Protein AF-A0A6G0N6W0-F1 (afdb_monomer_lite)

Organism: NCBI:txid53985

Sequence (117 aa):
MSDGSSQSARAPAHSSSRADVEAIRDACVTKQTRGKYKSSLNGIKMWIRNEVAKVDENTARFFDADDDLNLTEFTPSVFEQFLVYKSSYVKTATLSGYRSAIKDLYRVKRLALPPEY

Radius of gyration: 21.9 Å; chains: 1; bounding box: 38×32×85 Å

Foldseek 3Di:
DDDDDDDDPDDDPPPCDPVNVLVVVVVVQDPVLVVLLVVLQVLLLCCLVPPVCVPDVPSVCLADPVRGGPDVPCDPVVLVVVLVVCVVPDDPVVNVSSVVSVVVVCSVVVHDDDPSD

Secondary structure (DSSP, 8-state):
-----------------HHHHHHHHHHTS-HHHHHHHHHHHHHHHHHHHHTGGGT-S-GGGGB-TTSSB-TTTS-HHHHHHHHHHHHTTS-HHHHHHHHHHHHHHHHHTTPPPPTT-

Structure (mmCIF, N/CA/C/O backbone):
data_AF-A0A6G0N6W0-F1
#
_entry.id   AF-A0A6G0N6W0-F1
#
loop_
_atom_site.group_PDB
_atom_site.id
_atom_site.type_symbol
_atom_site.label_atom_id
_atom_site.label_alt_id
_atom_site.label_comp_id
_atom_site.label_asym_id
_atom_site.label_entity_id
_atom_site.label_seq_id
_atom_site.pdbx_PDB_ins_code
_atom_site.Cartn_x
_atom_site.Cartn_y
_atom_site.Cartn_z
_atom_site.occupancy
_atom_site.B_iso_or_equiv
_atom_site.auth_seq_id
_atom_site.auth_comp_id
_atom_site.auth_asym_id
_atom_site.auth_atom_id
_atom_site.pdbx_PDB_model_num
ATOM 1 N N . MET A 1 1 ? 26.159 -6.890 -68.851 1.00 40.41 1 MET A N 1
ATOM 2 C CA . MET A 1 1 ? 26.491 -5.917 -67.793 1.00 40.41 1 MET A CA 1
ATOM 3 C C . MET A 1 1 ? 25.416 -6.059 -66.736 1.00 40.41 1 MET A C 1
ATOM 5 O O . MET A 1 1 ? 24.253 -5.859 -67.060 1.00 40.41 1 MET A O 1
ATOM 9 N N . SER A 1 2 ? 25.802 -6.579 -65.573 1.00 46.34 2 SER A N 1
ATOM 10 C CA . SER A 1 2 ? 24.934 -6.810 -64.416 1.00 46.34 2 SER A CA 1
ATOM 11 C C . SER A 1 2 ? 24.696 -5.523 -63.624 1.00 46.34 2 SER A C 1
ATOM 13 O O . SER A 1 2 ? 25.428 -4.552 -63.797 1.00 46.34 2 SER A O 1
ATOM 15 N N . ASP A 1 3 ? 23.727 -5.632 -62.714 1.00 42.75 3 ASP A N 1
ATOM 16 C CA . ASP A 1 3 ? 23.443 -4.793 -61.542 1.00 42.75 3 ASP A CA 1
ATOM 17 C C . ASP A 1 3 ? 22.476 -3.620 -61.778 1.00 42.75 3 ASP A C 1
ATOM 19 O O . ASP A 1 3 ? 22.567 -2.885 -62.750 1.00 42.75 3 ASP A O 1
ATOM 23 N N . GLY A 1 4 ? 21.484 -3.375 -60.924 1.00 39.47 4 GLY A N 1
ATOM 24 C CA . GLY A 1 4 ? 21.142 -4.028 -59.668 1.00 39.47 4 GLY A CA 1
ATOM 25 C C . GLY A 1 4 ? 19.763 -3.551 -59.218 1.00 39.47 4 GLY A C 1
ATOM 26 O O . GLY A 1 4 ? 19.455 -2.362 -59.245 1.00 39.47 4 GLY A O 1
ATOM 27 N N . SER A 1 5 ? 18.909 -4.500 -58.842 1.00 46.47 5 SER A N 1
ATOM 28 C CA . SER A 1 5 ? 17.577 -4.226 -58.313 1.00 46.47 5 SER A CA 1
ATOM 29 C C . SER A 1 5 ? 17.707 -3.854 -56.835 1.00 46.47 5 SER A C 1
ATOM 31 O O . SER A 1 5 ? 17.912 -4.727 -55.993 1.00 46.47 5 SER A O 1
ATOM 33 N N . SER A 1 6 ? 17.597 -2.566 -56.511 1.00 50.09 6 SER A N 1
ATOM 34 C CA . SER A 1 6 ? 17.560 -2.085 -55.126 1.00 50.09 6 SER A CA 1
ATOM 35 C C . SER A 1 6 ? 16.286 -2.566 -54.432 1.00 50.09 6 SER A C 1
ATOM 37 O O . SER A 1 6 ? 15.213 -1.982 -54.583 1.00 50.09 6 SER A O 1
ATOM 39 N N . GLN A 1 7 ? 16.399 -3.643 -53.655 1.00 49.41 7 GLN A N 1
ATOM 40 C CA . GLN A 1 7 ? 15.389 -4.011 -52.670 1.00 49.41 7 GLN A CA 1
ATOM 41 C C . GLN A 1 7 ? 15.414 -2.980 -51.538 1.00 49.41 7 GLN A C 1
ATOM 43 O O . GLN A 1 7 ? 16.380 -2.874 -50.785 1.00 49.41 7 GLN A O 1
ATOM 48 N N . SER A 1 8 ? 14.336 -2.205 -51.427 1.00 48.91 8 SER A N 1
ATOM 49 C CA . SER A 1 8 ? 14.064 -1.376 -50.257 1.00 48.91 8 SER A CA 1
ATOM 50 C C . SER A 1 8 ? 13.869 -2.296 -49.049 1.00 48.91 8 SER A C 1
ATOM 52 O O . SER A 1 8 ? 12.893 -3.045 -48.975 1.00 48.91 8 SER A O 1
ATOM 54 N N . ALA A 1 9 ? 14.828 -2.273 -48.121 1.00 46.69 9 ALA A N 1
ATOM 55 C CA . ALA A 1 9 ? 14.735 -2.969 -46.848 1.00 46.69 9 ALA A CA 1
ATOM 56 C C . ALA A 1 9 ? 13.596 -2.350 -46.026 1.00 46.69 9 ALA A C 1
ATOM 58 O O . ALA A 1 9 ? 13.741 -1.297 -45.404 1.00 46.69 9 ALA A O 1
ATOM 59 N N . ARG A 1 10 ? 12.433 -3.002 -46.045 1.00 47.56 10 ARG A N 1
ATOM 60 C CA . ARG A 1 10 ? 11.317 -2.667 -45.165 1.00 47.56 10 ARG A CA 1
ATOM 61 C C . ARG A 1 10 ? 11.742 -3.011 -43.739 1.00 47.56 10 ARG A C 1
ATOM 63 O O . ARG A 1 10 ? 11.872 -4.186 -43.404 1.00 47.56 10 ARG A O 1
ATOM 70 N N . ALA A 1 11 ? 11.992 -1.985 -42.925 1.00 55.72 11 ALA A N 1
ATOM 71 C CA . ALA A 1 11 ? 12.244 -2.144 -41.498 1.00 55.72 11 ALA A CA 1
ATOM 72 C C . ALA A 1 11 ? 11.134 -3.015 -40.878 1.00 55.72 11 ALA A C 1
ATOM 74 O O . ALA A 1 11 ? 9.959 -2.829 -41.227 1.00 55.72 11 ALA A O 1
ATOM 75 N N . PRO A 1 12 ? 11.470 -3.980 -40.005 1.00 49.19 12 PRO A N 1
ATOM 76 C CA . PRO A 1 12 ? 10.466 -4.846 -39.417 1.00 49.19 12 PRO A CA 1
ATOM 77 C C . PRO A 1 12 ? 9.520 -3.976 -38.591 1.00 49.19 12 PRO A C 1
ATOM 79 O O . PRO A 1 12 ? 9.945 -3.208 -37.727 1.00 49.19 12 PRO A O 1
ATOM 82 N N . ALA A 1 13 ? 8.223 -4.073 -38.881 1.00 54.19 13 ALA A N 1
ATOM 83 C CA . ALA A 1 13 ? 7.202 -3.498 -38.027 1.00 54.19 13 ALA A CA 1
ATOM 84 C C . ALA A 1 13 ? 7.278 -4.238 -36.687 1.00 54.19 13 ALA A C 1
ATOM 86 O O . ALA A 1 13 ? 6.795 -5.363 -36.565 1.00 54.19 13 ALA A O 1
ATOM 87 N N . HIS A 1 14 ? 7.948 -3.640 -35.702 1.00 56.88 14 HIS A N 1
ATOM 88 C CA . HIS A 1 14 ? 7.962 -4.154 -34.342 1.00 56.88 14 HIS A CA 1
ATOM 89 C C . HIS A 1 14 ? 6.539 -4.060 -33.793 1.00 56.88 14 HIS 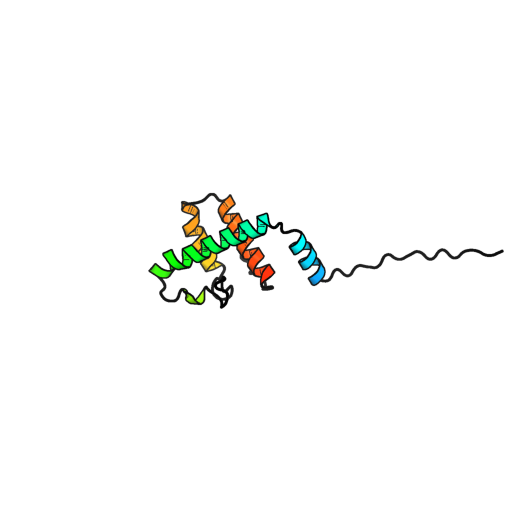A C 1
ATOM 91 O O . HIS A 1 14 ? 6.107 -3.013 -33.312 1.00 56.88 14 HIS A O 1
ATOM 97 N N . SER A 1 15 ? 5.792 -5.160 -33.871 1.00 59.66 15 SER A N 1
ATOM 98 C CA . SER A 1 15 ? 4.616 -5.353 -33.036 1.00 59.66 15 SER A CA 1
ATOM 99 C C . SER A 1 15 ? 5.115 -5.447 -31.597 1.00 59.66 15 SER A C 1
ATOM 101 O O . SER A 1 15 ? 5.517 -6.518 -31.146 1.00 59.66 15 SER A O 1
ATOM 103 N N . SER A 1 16 ? 5.185 -4.310 -30.904 1.00 63.03 16 SER A N 1
ATOM 104 C CA . SER A 1 16 ? 5.543 -4.277 -29.490 1.00 63.03 16 SER A CA 1
ATOM 105 C C . SER A 1 16 ? 4.471 -5.044 -28.728 1.00 63.03 16 SER A C 1
ATOM 107 O O . SER A 1 16 ? 3.312 -4.624 -28.671 1.00 63.03 16 SER A O 1
ATOM 109 N N . SER A 1 17 ? 4.828 -6.219 -28.213 1.00 74.56 17 SER A N 1
ATOM 110 C CA . SER A 1 17 ? 3.906 -6.982 -27.390 1.00 74.56 17 SER A CA 1
ATOM 111 C C . SER A 1 17 ? 3.760 -6.281 -26.040 1.00 74.56 17 SER A C 1
ATOM 113 O O . SER A 1 17 ? 4.667 -5.596 -25.563 1.00 74.56 17 SER A O 1
ATOM 115 N N . ARG A 1 18 ? 2.625 -6.476 -25.364 1.00 71.62 18 ARG A N 1
ATOM 116 C CA . ARG A 1 18 ? 2.440 -5.977 -23.992 1.00 71.62 18 ARG A CA 1
ATOM 117 C C . ARG A 1 18 ? 3.552 -6.466 -23.052 1.00 71.62 18 ARG A C 1
ATOM 119 O O . ARG A 1 18 ? 3.933 -5.740 -22.142 1.00 71.62 18 ARG A O 1
ATOM 126 N N . ALA A 1 19 ? 4.086 -7.667 -23.288 1.00 71.50 19 ALA A N 1
ATOM 127 C CA . ALA A 1 19 ? 5.203 -8.209 -22.521 1.00 71.50 19 ALA A CA 1
A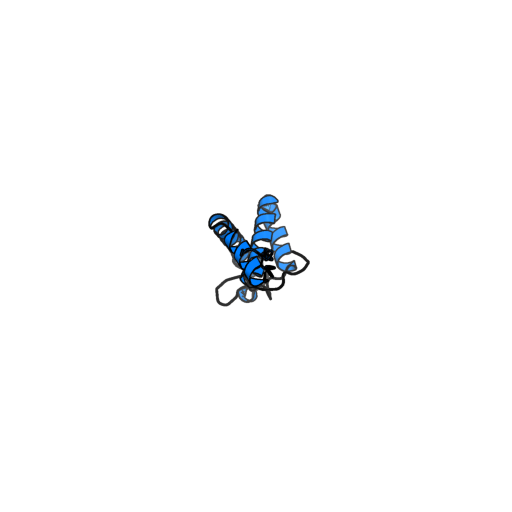TOM 128 C C . ALA A 1 19 ? 6.493 -7.393 -22.717 1.00 71.50 19 ALA A C 1
ATOM 130 O O . ALA A 1 19 ? 7.185 -7.127 -21.737 1.00 71.50 19 ALA A O 1
ATOM 131 N N . ASP A 1 20 ? 6.771 -6.926 -23.938 1.00 79.19 20 ASP A N 1
ATOM 132 C CA . ASP A 1 20 ? 7.941 -6.086 -24.228 1.00 79.19 20 ASP A CA 1
ATOM 133 C C . ASP A 1 20 ? 7.828 -4.716 -23.550 1.00 79.19 20 ASP A C 1
ATOM 135 O O . ASP A 1 20 ? 8.787 -4.227 -22.956 1.00 79.19 20 ASP A O 1
ATOM 139 N N . VAL A 1 21 ? 6.634 -4.114 -23.577 1.00 75.38 21 VAL A N 1
ATOM 140 C CA . VAL A 1 21 ? 6.372 -2.830 -22.905 1.00 75.38 21 VAL A CA 1
ATOM 141 C C . VAL A 1 21 ? 6.555 -2.952 -21.390 1.00 75.38 21 VAL A C 1
ATOM 143 O O . VAL A 1 21 ? 7.182 -2.088 -20.774 1.00 75.38 21 VAL A O 1
ATOM 146 N N . GLU A 1 22 ? 6.054 -4.029 -20.779 1.00 74.12 22 GLU A N 1
ATOM 147 C CA . GLU A 1 22 ? 6.240 -4.280 -19.345 1.00 74.12 22 GLU A CA 1
ATOM 148 C C . GLU A 1 22 ? 7.710 -4.531 -18.987 1.00 74.12 22 GLU A C 1
ATOM 150 O O . GLU A 1 22 ? 8.179 -4.020 -17.970 1.00 74.12 22 GLU A O 1
ATOM 155 N N . ALA A 1 23 ? 8.457 -5.253 -19.828 1.00 74.50 23 ALA A N 1
ATOM 156 C CA . ALA A 1 23 ? 9.883 -5.500 -19.622 1.00 74.50 23 ALA A CA 1
ATOM 157 C C . ALA A 1 23 ? 10.710 -4.206 -19.696 1.00 74.50 23 ALA A C 1
ATOM 159 O O . ALA A 1 23 ? 11.561 -3.968 -18.838 1.00 74.50 23 ALA A O 1
ATOM 160 N N . ILE A 1 24 ? 10.420 -3.333 -20.667 1.00 75.88 24 ILE A N 1
ATOM 161 C CA . ILE A 1 24 ? 11.056 -2.012 -20.781 1.00 75.88 24 ILE A CA 1
ATOM 162 C C . ILE A 1 24 ? 10.734 -1.168 -19.547 1.00 75.88 24 ILE A C 1
ATOM 164 O O . ILE A 1 24 ? 11.632 -0.589 -18.936 1.00 75.88 24 ILE A O 1
ATOM 168 N N . ARG A 1 25 ? 9.462 -1.125 -19.136 1.00 73.31 25 ARG A N 1
ATOM 169 C CA . ARG A 1 25 ? 9.040 -0.351 -17.966 1.00 73.31 25 ARG A CA 1
ATOM 170 C C . ARG A 1 25 ? 9.697 -0.857 -16.688 1.00 73.31 25 ARG A C 1
ATOM 172 O O . ARG A 1 25 ? 10.116 -0.041 -15.872 1.00 73.31 25 ARG A O 1
ATOM 179 N N . ASP A 1 26 ? 9.819 -2.172 -16.526 1.00 73.81 26 ASP A N 1
ATOM 180 C CA . ASP A 1 26 ? 10.483 -2.770 -15.372 1.00 73.81 26 ASP A CA 1
ATOM 181 C C . ASP A 1 26 ? 11.991 -2.484 -15.357 1.00 73.81 26 ASP A C 1
ATOM 183 O O . ASP A 1 26 ? 12.536 -2.138 -14.307 1.00 73.81 26 ASP A O 1
ATOM 187 N N . ALA A 1 27 ? 12.644 -2.522 -16.524 1.00 72.00 27 ALA A N 1
ATOM 188 C CA . ALA A 1 27 ? 14.041 -2.122 -16.686 1.00 72.00 27 ALA A CA 1
ATOM 189 C C . ALA A 1 27 ? 14.270 -0.631 -16.368 1.00 72.00 27 ALA A C 1
ATOM 191 O O . ALA A 1 27 ? 15.342 -0.259 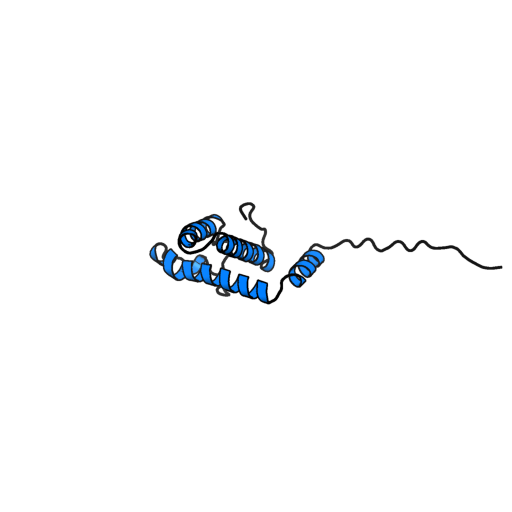-15.889 1.00 72.00 27 ALA A O 1
ATOM 192 N N . CYS A 1 28 ? 13.259 0.222 -16.571 1.00 73.94 28 CYS A N 1
ATOM 193 C CA . CYS A 1 28 ? 13.312 1.638 -16.206 1.00 73.94 28 CYS A CA 1
ATOM 194 C C . CYS A 1 28 ? 13.156 1.901 -14.695 1.00 73.94 28 CYS A C 1
ATOM 196 O O . CYS A 1 28 ? 13.472 3.005 -14.241 1.00 73.94 28 CYS A O 1
ATOM 198 N N . VAL A 1 29 ? 12.696 0.937 -13.884 1.00 79.75 29 VAL A N 1
ATOM 199 C CA . VAL A 1 29 ? 12.583 1.133 -12.429 1.00 79.75 29 VAL A CA 1
ATOM 200 C C . VAL A 1 29 ? 13.931 0.870 -11.761 1.00 79.75 29 VAL A C 1
ATOM 202 O O . VAL A 1 29 ? 14.375 -0.266 -11.600 1.00 79.75 29 VAL A O 1
ATOM 205 N N . THR A 1 30 ? 14.578 1.938 -11.294 1.00 80.62 30 THR A N 1
ATOM 206 C CA . THR A 1 30 ? 15.863 1.820 -10.591 1.00 80.62 30 THR A CA 1
ATOM 207 C C . THR A 1 30 ? 15.741 1.012 -9.291 1.00 80.62 30 THR A C 1
ATOM 209 O O . THR A 1 30 ? 14.709 1.034 -8.610 1.00 80.62 30 THR A O 1
ATOM 212 N N . LYS A 1 31 ? 16.839 0.367 -8.865 1.00 82.00 31 LYS A N 1
ATOM 213 C CA . LYS A 1 31 ? 16.930 -0.302 -7.550 1.00 82.00 31 LYS A CA 1
ATOM 214 C C . LYS A 1 31 ? 16.548 0.632 -6.395 1.00 82.00 31 LYS A C 1
ATOM 216 O O . LYS A 1 31 ? 15.894 0.206 -5.446 1.00 82.00 31 LYS A O 1
ATOM 221 N N . GLN A 1 32 ? 16.912 1.912 -6.494 1.00 83.25 32 GLN A N 1
ATOM 222 C CA . GLN A 1 32 ? 16.569 2.922 -5.495 1.00 83.25 32 GLN A CA 1
ATOM 223 C C . GLN A 1 32 ? 15.053 3.155 -5.424 1.00 83.25 32 GLN A C 1
ATOM 225 O O . GLN A 1 32 ? 14.497 3.233 -4.330 1.00 83.25 32 GLN A O 1
ATOM 230 N N . THR A 1 33 ? 14.372 3.230 -6.571 1.00 87.06 33 THR A N 1
ATOM 231 C CA . THR A 1 33 ? 12.909 3.362 -6.634 1.00 87.06 33 THR A CA 1
ATOM 232 C C . THR A 1 33 ? 12.216 2.136 -6.046 1.00 87.06 33 THR A C 1
ATOM 234 O O . THR A 1 33 ? 11.325 2.294 -5.215 1.00 87.06 33 THR A O 1
ATOM 237 N N . ARG A 1 34 ? 12.684 0.922 -6.369 1.00 87.12 34 ARG A N 1
ATOM 238 C CA . ARG A 1 34 ? 12.171 -0.318 -5.755 1.00 87.12 34 ARG A CA 1
ATOM 239 C C . ARG A 1 34 ? 12.324 -0.311 -4.234 1.00 87.12 34 ARG A C 1
ATOM 241 O O . ARG A 1 34 ? 11.393 -0.665 -3.517 1.00 87.12 34 ARG A O 1
ATOM 248 N N . GLY A 1 35 ? 13.469 0.156 -3.730 1.00 90.38 35 GLY A N 1
ATOM 249 C CA . GLY A 1 35 ? 13.695 0.328 -2.293 1.00 90.38 35 GLY A CA 1
ATOM 250 C C . GLY A 1 35 ? 12.712 1.311 -1.647 1.00 90.38 35 GLY A C 1
ATOM 251 O O . GLY A 1 35 ? 12.168 1.027 -0.579 1.00 90.38 35 GLY A O 1
ATOM 252 N N . LYS A 1 36 ? 12.422 2.436 -2.316 1.00 93.00 36 LYS A N 1
ATOM 253 C CA . LYS A 1 36 ? 11.414 3.407 -1.858 1.00 93.00 36 LYS A CA 1
ATOM 254 C C . LYS A 1 36 ? 10.016 2.791 -1.822 1.00 93.00 36 LYS A C 1
ATOM 256 O O . LYS A 1 36 ? 9.337 2.939 -0.813 1.00 93.00 36 LYS A O 1
ATOM 261 N N . TYR A 1 37 ? 9.614 2.061 -2.863 1.00 94.50 37 TYR A N 1
ATOM 262 C CA . TYR A 1 37 ? 8.312 1.389 -2.892 1.00 94.50 37 TYR A CA 1
ATOM 263 C C . TYR A 1 37 ? 8.188 0.333 -1.801 1.00 94.50 37 TYR A C 1
ATOM 265 O O . TYR A 1 37 ? 7.195 0.336 -1.082 1.00 94.50 37 TYR A O 1
ATOM 273 N N . LYS A 1 38 ? 9.223 -0.484 -1.575 1.00 94.25 38 LYS A N 1
ATOM 274 C CA . LYS A 1 38 ? 9.245 -1.435 -0.455 1.00 94.25 38 LYS A CA 1
ATOM 275 C C . LYS A 1 38 ? 9.054 -0.735 0.896 1.00 94.25 38 LYS A C 1
ATOM 277 O O . LYS A 1 38 ? 8.269 -1.196 1.718 1.00 94.25 38 LYS A O 1
ATOM 282 N N . SER A 1 39 ? 9.733 0.393 1.116 1.00 94.38 39 SER A N 1
ATOM 283 C CA . SER A 1 39 ? 9.565 1.197 2.335 1.00 94.38 39 SER A CA 1
ATOM 284 C C . SER A 1 39 ? 8.138 1.743 2.476 1.00 94.38 39 SER A C 1
ATOM 286 O O . SER A 1 39 ? 7.529 1.625 3.539 1.00 94.38 39 SER A O 1
ATOM 288 N N . SER A 1 40 ? 7.560 2.265 1.390 1.00 95.25 40 SER A N 1
ATOM 289 C CA . SER A 1 40 ? 6.166 2.717 1.360 1.00 95.25 40 SER A CA 1
ATOM 290 C C . SER A 1 40 ? 5.180 1.589 1.680 1.00 95.25 40 SER A C 1
ATOM 292 O O . SER A 1 40 ? 4.305 1.771 2.523 1.00 95.25 40 SER A O 1
ATOM 294 N N . LEU A 1 41 ? 5.338 0.410 1.075 1.00 96.75 41 LEU A N 1
ATOM 295 C CA . LEU A 1 41 ? 4.487 -0.748 1.359 1.00 96.75 41 LEU A CA 1
ATOM 296 C C . LEU A 1 41 ? 4.617 -1.189 2.822 1.00 96.75 41 LEU A C 1
ATOM 298 O O . LEU A 1 41 ? 3.607 -1.403 3.484 1.00 96.75 41 LEU A O 1
ATOM 302 N N . ASN A 1 42 ? 5.833 -1.225 3.373 1.00 96.38 42 ASN A N 1
ATOM 303 C CA . ASN A 1 42 ? 6.042 -1.527 4.791 1.00 96.38 42 ASN A CA 1
ATOM 304 C C . ASN A 1 42 ? 5.337 -0.525 5.717 1.00 96.38 42 ASN A C 1
ATOM 306 O O . ASN A 1 42 ? 4.790 -0.924 6.743 1.00 96.38 42 ASN A O 1
ATOM 310 N N . GLY A 1 43 ? 5.300 0.759 5.349 1.00 96.06 43 GLY A N 1
ATOM 311 C CA . GLY A 1 43 ? 4.545 1.773 6.087 1.00 96.06 43 GLY A CA 1
ATOM 312 C C . GLY A 1 43 ? 3.041 1.484 6.138 1.00 96.06 43 GLY A C 1
ATOM 313 O O . GLY A 1 43 ? 2.424 1.671 7.186 1.00 96.06 43 GLY A O 1
ATOM 314 N N . ILE A 1 44 ? 2.467 0.981 5.042 1.00 97.75 44 ILE A N 1
ATOM 315 C CA . ILE A 1 44 ? 1.055 0.571 4.967 1.00 97.75 44 ILE A CA 1
ATOM 316 C C . ILE A 1 44 ? 0.816 -0.683 5.814 1.00 97.75 44 ILE A C 1
ATOM 318 O O . ILE A 1 44 ? -0.092 -0.702 6.641 1.00 97.75 44 ILE A O 1
ATOM 322 N N . LYS A 1 45 ? 1.664 -1.708 5.677 1.00 97.81 45 LYS A N 1
ATOM 323 C CA . LYS A 1 45 ? 1.565 -2.950 6.465 1.00 97.81 45 LYS A CA 1
ATOM 324 C C . LYS A 1 45 ? 1.636 -2.686 7.968 1.00 97.81 45 LYS A C 1
ATOM 326 O O . LYS A 1 45 ? 0.871 -3.256 8.739 1.00 97.81 45 LYS A O 1
ATOM 331 N N . MET A 1 46 ? 2.538 -1.798 8.386 1.00 97.38 46 MET A N 1
ATOM 332 C CA . MET A 1 46 ? 2.667 -1.400 9.785 1.00 97.38 46 MET A CA 1
ATOM 333 C C . MET A 1 46 ? 1.423 -0.657 10.281 1.00 97.38 46 MET A C 1
ATOM 335 O O . MET A 1 46 ? 0.980 -0.902 11.397 1.00 97.38 46 MET A O 1
ATOM 339 N N . TRP A 1 47 ? 0.825 0.206 9.454 1.00 97.88 47 TRP A N 1
ATOM 340 C CA . TRP A 1 47 ? -0.448 0.846 9.789 1.00 97.88 47 TRP A CA 1
ATOM 341 C C . TRP A 1 47 ? -1.576 -0.178 9.978 1.00 97.88 47 TRP A C 1
ATOM 343 O O . TRP A 1 47 ? -2.302 -0.091 10.962 1.00 97.88 47 TRP A O 1
ATOM 353 N N . ILE A 1 48 ? -1.678 -1.193 9.115 1.00 98.06 48 ILE A N 1
ATOM 354 C CA . ILE A 1 48 ? -2.679 -2.260 9.274 1.00 98.06 48 ILE A CA 1
ATOM 355 C C . ILE A 1 48 ? -2.494 -2.977 10.619 1.00 98.06 48 ILE A C 1
ATOM 357 O O . ILE A 1 48 ? -3.435 -3.086 11.402 1.00 98.06 48 ILE A O 1
ATOM 361 N N . ARG A 1 49 ? -1.266 -3.412 10.922 1.00 97.31 49 ARG A N 1
ATOM 362 C CA . ARG A 1 49 ? -0.971 -4.178 12.144 1.00 97.31 49 ARG A CA 1
ATOM 363 C C . ARG A 1 49 ? -1.122 -3.373 13.430 1.00 97.31 49 ARG A C 1
ATOM 365 O O . ARG A 1 49 ? -1.468 -3.947 14.454 1.00 97.31 49 ARG A O 1
ATOM 372 N N . ASN A 1 50 ? -0.852 -2.070 13.388 1.00 96.62 50 ASN A N 1
ATOM 373 C CA . ASN A 1 50 ? -0.814 -1.250 14.597 1.00 96.62 50 ASN A CA 1
ATOM 374 C C . ASN A 1 50 ? -2.088 -0.439 14.813 1.00 96.62 50 ASN A C 1
ATOM 376 O O . ASN A 1 50 ? -2.425 -0.150 15.954 1.00 96.62 50 ASN A O 1
ATOM 380 N N . GLU A 1 51 ? -2.769 -0.026 13.747 1.00 96.69 51 GLU A N 1
ATOM 381 C CA . GLU A 1 51 ? -3.899 0.900 13.831 1.00 96.69 51 GLU A CA 1
ATOM 382 C C . GLU A 1 51 ? -5.207 0.237 13.420 1.00 96.69 51 GLU A C 1
ATOM 384 O O . GLU A 1 51 ? -6.177 0.312 14.168 1.00 96.69 51 GLU A O 1
ATOM 389 N N . VAL A 1 52 ? -5.235 -0.472 12.288 1.00 96.94 52 VAL A N 1
ATOM 390 C CA . VAL A 1 52 ? -6.457 -1.165 11.843 1.00 96.94 52 VAL A CA 1
ATOM 391 C C . VAL A 1 52 ? -6.800 -2.316 12.792 1.00 96.94 52 VAL A C 1
ATOM 393 O O . VAL A 1 52 ? -7.959 -2.478 13.159 1.00 96.94 52 VAL A O 1
ATOM 396 N N . ALA A 1 53 ? -5.795 -3.034 13.298 1.00 96.00 53 ALA A N 1
ATOM 397 C CA . ALA A 1 53 ? -5.987 -4.115 14.269 1.00 96.00 53 ALA A CA 1
ATOM 398 C C . ALA A 1 53 ? -6.628 -3.672 15.601 1.00 96.00 53 ALA A C 1
ATOM 400 O O . ALA A 1 53 ? -7.098 -4.513 16.359 1.00 96.00 53 ALA A O 1
ATOM 401 N N . LYS A 1 54 ? -6.667 -2.363 15.901 1.00 96.06 54 LYS A N 1
ATOM 402 C CA . LYS A 1 54 ? -7.358 -1.831 17.091 1.00 96.06 54 LYS A CA 1
ATOM 403 C C . LYS A 1 54 ? -8.881 -1.815 16.938 1.00 96.06 54 LYS A C 1
ATOM 405 O O . LYS A 1 54 ? -9.578 -1.692 17.939 1.00 96.06 54 LYS A O 1
ATOM 410 N N . VAL A 1 55 ? -9.384 -1.864 15.703 1.00 95.06 55 VAL A N 1
ATOM 411 C CA . VAL A 1 55 ? -10.817 -1.742 15.380 1.00 95.06 55 VAL A CA 1
ATOM 412 C C . VAL A 1 55 ? -11.357 -2.923 14.574 1.00 95.06 55 VAL A C 1
ATOM 414 O O . VAL A 1 55 ? -12.564 -3.132 14.543 1.00 95.06 55 VAL A O 1
ATOM 417 N N . ASP A 1 56 ? -10.482 -3.694 13.930 1.00 94.12 56 ASP A N 1
ATOM 418 C CA . ASP A 1 56 ? -10.822 -4.855 13.113 1.00 94.12 56 ASP A CA 1
ATOM 419 C C . ASP A 1 56 ? -9.925 -6.032 13.502 1.00 94.12 56 ASP A C 1
ATOM 421 O O . ASP A 1 56 ? -8.717 -6.013 13.275 1.00 94.12 56 ASP A O 1
ATOM 425 N N . GLU A 1 57 ? -10.510 -7.069 14.096 1.00 92.88 57 GLU A N 1
ATOM 426 C CA . GLU A 1 57 ? -9.768 -8.246 14.560 1.00 92.88 57 GLU A CA 1
ATOM 427 C C . GLU A 1 57 ? -9.259 -9.117 13.397 1.00 92.88 57 GLU A C 1
ATOM 429 O O . GLU A 1 57 ? -8.272 -9.839 13.540 1.00 92.88 57 GLU A O 1
ATOM 434 N N . ASN A 1 58 ? -9.872 -9.021 12.213 1.00 95.44 58 ASN A N 1
ATOM 435 C CA . ASN A 1 58 ? -9.528 -9.830 11.047 1.00 95.44 58 ASN A CA 1
ATOM 436 C C . ASN A 1 58 ? -8.628 -9.065 10.061 1.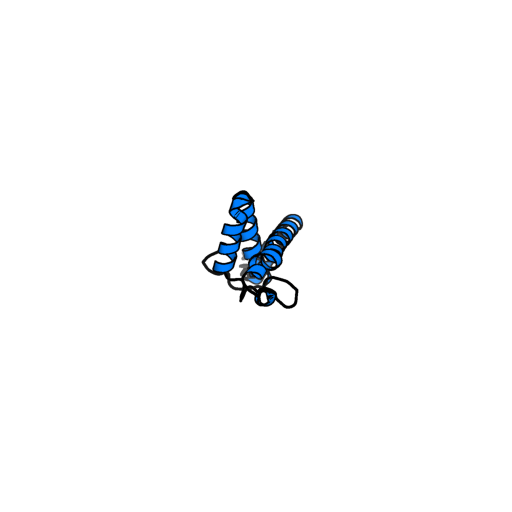00 95.44 58 ASN A C 1
ATOM 438 O O . ASN A 1 58 ? -8.895 -9.013 8.857 1.00 95.44 58 ASN A O 1
ATOM 442 N N . THR A 1 59 ? -7.534 -8.473 10.549 1.00 96.56 59 THR A N 1
ATOM 443 C CA . THR A 1 59 ? -6.546 -7.806 9.673 1.00 96.56 59 THR A CA 1
ATOM 444 C C . THR A 1 59 ? -5.740 -8.771 8.808 1.00 96.56 59 THR A C 1
ATOM 446 O O . THR A 1 59 ? -5.167 -8.349 7.803 1.00 96.56 59 THR A O 1
ATOM 449 N N . ALA A 1 60 ? -5.725 -10.064 9.148 1.00 96.94 60 ALA A N 1
ATOM 450 C CA . ALA A 1 60 ? -5.019 -11.094 8.389 1.00 96.94 60 ALA A CA 1
ATOM 451 C C . ALA A 1 60 ? -5.458 -11.143 6.915 1.00 96.94 60 ALA A C 1
ATOM 453 O O . ALA A 1 60 ? -4.623 -11.380 6.048 1.00 96.94 60 ALA A O 1
ATOM 454 N N . ARG A 1 61 ? -6.728 -10.824 6.612 1.00 97.44 61 ARG A N 1
ATOM 455 C CA . ARG A 1 61 ? -7.248 -10.791 5.232 1.00 97.44 61 ARG A CA 1
ATOM 456 C C . ARG A 1 61 ? -6.508 -9.818 4.309 1.00 97.44 61 ARG A C 1
ATOM 458 O O . ARG A 1 61 ? -6.465 -10.036 3.101 1.00 97.44 61 ARG A O 1
ATOM 465 N N . PHE A 1 62 ? -5.892 -8.769 4.859 1.00 97.94 62 PHE A N 1
ATOM 466 C CA . PHE A 1 62 ? -5.136 -7.786 4.079 1.00 97.94 62 PHE A CA 1
ATOM 467 C C . PHE A 1 62 ? -3.751 -8.272 3.641 1.00 97.94 62 PHE A C 1
ATOM 469 O O . PHE A 1 62 ? -3.088 -7.567 2.877 1.00 97.94 62 PHE A O 1
ATOM 476 N N . PHE A 1 63 ? -3.312 -9.445 4.097 1.00 97.75 63 PHE A N 1
ATOM 477 C CA . PHE A 1 63 ? -2.020 -10.025 3.754 1.00 97.75 63 PHE A CA 1
ATOM 478 C C . PHE A 1 63 ? -2.203 -11.295 2.921 1.00 97.75 63 PHE A C 1
ATOM 480 O O . PHE A 1 63 ? -3.146 -12.057 3.125 1.00 97.75 63 PHE A O 1
ATOM 487 N N . ASP A 1 64 ? -1.320 -11.503 1.952 1.00 95.69 64 ASP A N 1
ATOM 488 C CA . ASP A 1 64 ? -1.221 -12.752 1.205 1.00 95.69 64 ASP A CA 1
ATOM 489 C C . ASP A 1 64 ? -0.225 -13.726 1.859 1.00 95.69 64 ASP A C 1
ATOM 491 O O . ASP A 1 64 ? 0.325 -13.469 2.932 1.00 95.69 64 ASP A O 1
ATOM 495 N N . ALA A 1 65 ? -0.001 -14.871 1.210 1.00 94.44 65 ALA A N 1
ATOM 496 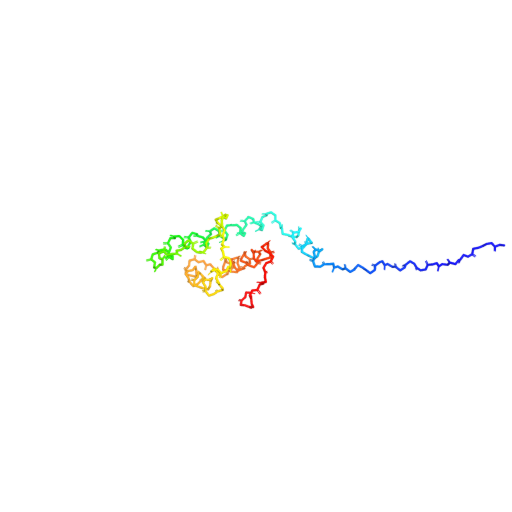C CA . ALA A 1 65 ? 0.894 -15.913 1.707 1.00 94.44 65 ALA A CA 1
ATOM 497 C C . ALA A 1 65 ? 2.365 -15.465 1.837 1.00 94.44 65 ALA A C 1
ATOM 499 O O . ALA A 1 65 ? 3.105 -16.062 2.616 1.00 94.44 65 ALA A O 1
ATOM 500 N N . ASP A 1 66 ? 2.775 -14.414 1.119 1.00 93.50 66 ASP A N 1
ATOM 501 C CA . ASP A 1 66 ? 4.135 -13.864 1.138 1.00 93.50 66 ASP A CA 1
ATOM 502 C C . ASP A 1 66 ? 4.280 -12.699 2.139 1.00 93.50 66 ASP A C 1
ATOM 504 O O . ASP A 1 66 ? 5.280 -11.973 2.124 1.00 93.50 66 ASP A O 1
ATOM 508 N N . ASP A 1 67 ? 3.281 -12.495 3.008 1.00 93.25 67 ASP A N 1
ATOM 509 C CA . ASP A 1 67 ? 3.172 -11.344 3.911 1.00 93.25 67 ASP A CA 1
ATOM 510 C C . ASP A 1 67 ? 3.143 -9.995 3.158 1.00 93.25 67 ASP A C 1
ATOM 512 O O . ASP A 1 67 ? 3.526 -8.935 3.678 1.00 93.25 67 ASP A O 1
ATOM 516 N N . ASP A 1 68 ? 2.705 -10.007 1.896 1.00 94.75 68 ASP A N 1
ATOM 517 C CA . ASP A 1 68 ? 2.475 -8.813 1.095 1.00 94.75 68 ASP A CA 1
ATOM 518 C C . ASP A 1 68 ? 1.004 -8.423 1.036 1.00 94.75 68 ASP A C 1
ATOM 520 O O . ASP A 1 68 ? 0.137 -9.154 1.495 1.00 94.75 68 ASP A O 1
ATOM 524 N N . LEU A 1 69 ? 0.699 -7.218 0.545 1.00 97.44 69 LEU A N 1
ATOM 525 C CA . LEU A 1 69 ? -0.690 -6.761 0.523 1.00 97.44 69 LEU A CA 1
ATOM 526 C C . LEU A 1 69 ? -1.528 -7.646 -0.410 1.00 97.44 69 LEU A C 1
ATOM 528 O O . LEU A 1 69 ? -1.247 -7.749 -1.612 1.00 97.44 69 LEU A O 1
ATOM 532 N N . ASN A 1 70 ? -2.590 -8.234 0.137 1.00 96.81 70 ASN A N 1
ATOM 533 C CA . ASN A 1 70 ? -3.638 -8.883 -0.632 1.00 96.81 70 ASN A CA 1
ATOM 534 C C . ASN A 1 70 ? -4.479 -7.800 -1.321 1.00 96.81 70 ASN A C 1
ATOM 536 O O . ASN A 1 70 ? -5.356 -7.200 -0.705 1.00 96.81 70 ASN A O 1
ATOM 540 N N . LEU A 1 71 ? -4.219 -7.552 -2.607 1.00 95.81 71 LEU A N 1
ATOM 541 C CA . LEU A 1 71 ? -4.886 -6.500 -3.387 1.00 95.81 71 LEU A CA 1
ATOM 542 C C . LEU A 1 71 ? -6.377 -6.767 -3.664 1.00 95.81 71 LEU A C 1
ATOM 544 O O . LEU A 1 71 ? -7.063 -5.889 -4.176 1.00 95.81 71 LEU A O 1
ATOM 548 N N . THR A 1 72 ? -6.885 -7.948 -3.306 1.00 94.88 72 THR A N 1
ATOM 549 C CA . THR A 1 72 ? -8.321 -8.268 -3.357 1.00 94.88 72 THR A CA 1
ATOM 550 C C . THR A 1 72 ? -9.076 -7.678 -2.163 1.00 94.88 72 THR A C 1
ATOM 552 O O . THR A 1 72 ? -10.213 -7.245 -2.303 1.00 94.88 72 THR A O 1
ATOM 555 N N . GLU A 1 73 ? -8.426 -7.631 -0.997 1.00 96.44 73 GLU A N 1
ATOM 556 C CA . GLU A 1 73 ? -8.993 -7.134 0.267 1.00 96.44 73 GLU A CA 1
ATOM 557 C C . GLU A 1 73 ? -8.530 -5.699 0.565 1.00 96.44 73 GLU A C 1
ATOM 559 O O . GLU A 1 73 ? -9.288 -4.866 1.065 1.00 96.44 73 GLU A O 1
ATOM 564 N N . PHE A 1 74 ? -7.282 -5.370 0.214 1.00 97.31 74 PHE A N 1
ATOM 565 C CA . PHE A 1 74 ? -6.730 -4.019 0.292 1.00 97.31 74 PHE A CA 1
ATOM 566 C C . PHE A 1 74 ? -7.196 -3.179 -0.907 1.00 97.31 74 PHE A C 1
ATOM 568 O O . PHE A 1 74 ? -6.465 -2.937 -1.870 1.00 97.31 74 PHE A O 1
ATOM 575 N N . THR A 1 75 ? -8.459 -2.768 -0.850 1.00 95.69 75 THR A N 1
ATOM 576 C CA . THR A 1 75 ? -9.143 -2.000 -1.898 1.00 95.69 75 THR A CA 1
ATOM 577 C C . THR A 1 75 ? -8.724 -0.517 -1.915 1.00 95.69 75 THR A C 1
ATOM 579 O O . THR A 1 75 ? -8.134 -0.022 -0.944 1.00 95.69 75 THR A O 1
ATOM 582 N N . PRO A 1 76 ? -9.054 0.241 -2.985 1.00 96.38 76 PRO A N 1
ATOM 583 C CA . PRO A 1 76 ? -8.818 1.686 -3.029 1.00 96.38 76 PRO A CA 1
ATOM 584 C C . PRO A 1 76 ? -9.370 2.447 -1.818 1.00 96.38 76 PRO A C 1
ATOM 586 O O . PRO A 1 76 ? -8.691 3.328 -1.297 1.00 96.38 76 PRO A O 1
ATOM 589 N N . SER A 1 77 ? -10.545 2.068 -1.308 1.00 96.31 77 SER A N 1
ATOM 590 C CA . SER A 1 77 ? -11.157 2.730 -0.150 1.00 96.31 77 SER A CA 1
ATOM 591 C C . SER A 1 77 ? -10.356 2.518 1.140 1.00 96.31 77 SER A C 1
ATOM 593 O O . SER A 1 77 ? -10.195 3.445 1.933 1.00 96.31 77 SER A O 1
ATOM 595 N N . VAL A 1 78 ? -9.779 1.329 1.341 1.00 96.94 78 VAL A N 1
ATOM 596 C CA . VAL A 1 78 ? -8.877 1.055 2.474 1.00 96.94 78 VAL A CA 1
ATOM 597 C C . VAL A 1 78 ? -7.583 1.862 2.331 1.00 96.94 78 VAL A C 1
ATOM 599 O O . VAL A 1 78 ? -7.069 2.411 3.308 1.00 96.94 78 VAL A O 1
ATOM 602 N N . PHE A 1 79 ? -7.071 2.008 1.107 1.00 97.62 79 PHE A N 1
ATOM 603 C CA . PHE A 1 79 ? -5.917 2.866 0.849 1.00 97.62 79 PHE A CA 1
ATOM 604 C C . PHE A 1 79 ? -6.204 4.348 1.138 1.00 97.62 79 PHE A C 1
ATOM 606 O O . PHE A 1 79 ? -5.349 5.043 1.684 1.00 97.62 79 PHE A O 1
ATOM 613 N N . GLU A 1 80 ? -7.398 4.845 0.827 1.00 96.50 80 GLU A N 1
ATOM 614 C CA . GLU A 1 80 ? -7.799 6.213 1.171 1.00 96.50 80 GLU A CA 1
ATOM 615 C C . GLU A 1 80 ? -7.858 6.435 2.686 1.00 96.50 80 GLU A C 1
ATOM 617 O O . GLU A 1 80 ? -7.369 7.460 3.163 1.00 96.50 80 GLU A O 1
ATOM 622 N N . GLN A 1 81 ? -8.338 5.457 3.461 1.00 96.69 81 GLN A N 1
ATOM 623 C CA . GLN A 1 81 ? -8.280 5.515 4.929 1.00 96.69 81 GLN A CA 1
ATOM 624 C C . GLN A 1 81 ? -6.837 5.620 5.435 1.00 96.69 81 GLN A C 1
ATOM 626 O O . GLN A 1 81 ? -6.543 6.431 6.317 1.00 96.69 81 GLN A O 1
ATOM 631 N N . PHE A 1 82 ? -5.911 4.865 4.836 1.00 97.25 82 PHE A N 1
ATOM 632 C CA . PHE A 1 82 ? -4.485 5.011 5.122 1.00 97.25 82 PHE A CA 1
ATOM 633 C C . PHE A 1 82 ? -3.974 6.422 4.793 1.00 97.25 82 PHE A C 1
ATOM 635 O O . PHE A 1 82 ? -3.221 6.996 5.581 1.00 97.25 82 PHE A O 1
ATOM 642 N N . LEU A 1 83 ? -4.369 7.003 3.654 1.00 95.88 83 LEU A N 1
ATOM 643 C CA . LEU A 1 83 ? -3.954 8.359 3.280 1.00 95.88 83 LEU A CA 1
ATOM 644 C C . LEU A 1 83 ? -4.468 9.409 4.267 1.00 95.88 83 LEU A C 1
ATOM 646 O O . LEU A 1 83 ? -3.691 10.284 4.648 1.00 95.88 83 LEU A O 1
ATOM 650 N N . VAL A 1 84 ? -5.722 9.297 4.714 1.00 95.56 84 VAL A N 1
ATOM 651 C CA . VAL A 1 84 ? -6.309 10.171 5.744 1.00 95.56 84 VAL A CA 1
ATOM 652 C C . VAL A 1 84 ? -5.557 10.034 7.065 1.00 95.56 84 VAL A C 1
ATOM 654 O O . VAL A 1 84 ? -5.180 11.036 7.668 1.00 95.56 84 VAL A O 1
ATOM 657 N N . TYR A 1 85 ? -5.268 8.802 7.494 1.00 95.19 85 TYR A N 1
ATOM 658 C CA . TYR A 1 85 ? -4.445 8.571 8.678 1.00 95.19 85 TYR A CA 1
ATOM 659 C C . TYR A 1 85 ? -3.063 9.211 8.520 1.00 95.19 85 TYR A C 1
ATOM 661 O O . TYR A 1 85 ? -2.569 9.864 9.433 1.00 95.19 85 TYR A O 1
ATOM 669 N N . LYS A 1 86 ? -2.419 9.049 7.359 1.00 94.00 86 LYS A N 1
ATOM 670 C CA . LYS A 1 86 ? -1.029 9.466 7.172 1.00 94.00 86 LYS A CA 1
ATOM 671 C C . LYS A 1 86 ? -0.871 10.964 6.909 1.00 94.00 86 LYS A C 1
ATOM 673 O O . LYS A 1 86 ? 0.200 11.497 7.206 1.00 94.00 86 LYS A O 1
ATOM 678 N N . SER A 1 87 ? -1.890 11.651 6.388 1.00 93.06 87 SER A N 1
ATOM 679 C CA . SER A 1 87 ? -1.805 13.060 5.977 1.00 93.06 87 SER A CA 1
ATOM 680 C C . SER A 1 87 ? -1.520 14.028 7.123 1.00 93.06 87 SER A C 1
ATOM 682 O O . SER A 1 87 ? -0.961 15.093 6.883 1.00 93.06 87 SER A O 1
ATOM 684 N N . SER A 1 88 ? -1.851 13.665 8.363 1.00 91.62 88 SER A N 1
ATOM 685 C CA . SER A 1 88 ? -1.501 14.455 9.552 1.00 91.62 88 SER A CA 1
ATOM 686 C C . SER A 1 88 ? -0.019 14.347 9.939 1.00 91.62 88 SER A C 1
ATOM 688 O O . SER A 1 88 ? 0.478 15.180 10.693 1.00 91.62 88 SER A O 1
ATOM 690 N N . TYR A 1 89 ? 0.709 13.357 9.408 1.00 90.62 89 TYR A N 1
ATOM 691 C CA . TYR A 1 89 ? 2.097 13.060 9.783 1.00 90.62 89 TYR A CA 1
ATOM 692 C C . TYR A 1 89 ? 3.117 13.343 8.677 1.00 90.62 89 TYR A C 1
ATOM 694 O O . TYR A 1 89 ? 4.316 13.404 8.953 1.00 90.62 89 TYR A O 1
ATOM 702 N N . VAL A 1 90 ? 2.690 13.444 7.413 1.00 90.56 90 VAL A N 1
ATOM 703 C CA . VAL A 1 90 ? 3.607 13.542 6.266 1.00 90.56 90 VAL A CA 1
ATOM 704 C C . VAL A 1 90 ? 3.147 14.565 5.233 1.00 90.56 90 VAL A C 1
ATOM 706 O O . VAL A 1 90 ? 1.975 14.906 5.133 1.00 90.56 90 VAL A O 1
ATOM 709 N N . LYS A 1 91 ? 4.091 15.025 4.407 1.00 90.00 91 LYS A N 1
ATOM 710 C CA . LYS A 1 91 ? 3.821 15.943 3.293 1.00 90.00 91 LYS A CA 1
ATOM 711 C C . LYS A 1 91 ? 3.137 15.218 2.129 1.00 90.00 91 LYS A C 1
ATOM 713 O O . LYS A 1 91 ? 3.362 14.028 1.907 1.00 90.00 91 LYS A O 1
ATOM 718 N N . THR A 1 92 ? 2.428 15.967 1.286 1.00 85.94 92 THR A N 1
ATOM 719 C CA . THR A 1 92 ? 1.746 15.459 0.081 1.00 85.94 92 THR A CA 1
ATOM 720 C C . THR A 1 92 ? 2.661 14.670 -0.864 1.00 85.94 92 THR A C 1
ATOM 722 O O . THR A 1 92 ? 2.239 13.664 -1.428 1.00 85.94 92 THR A O 1
ATOM 725 N N . ALA A 1 93 ? 3.937 15.055 -0.993 1.00 83.62 93 ALA A N 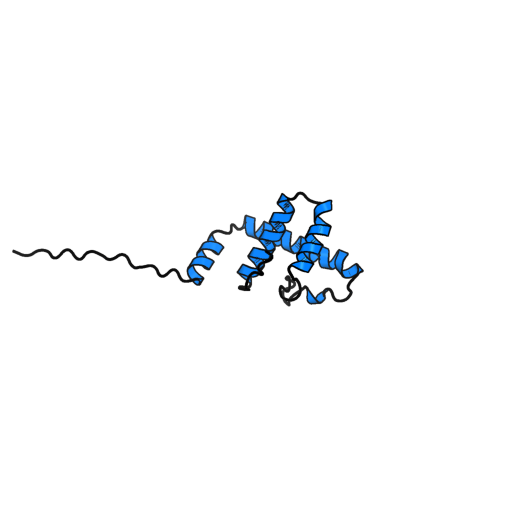1
ATOM 726 C CA . ALA A 1 93 ? 4.905 14.323 -1.820 1.00 83.62 93 ALA A CA 1
ATOM 727 C C . ALA A 1 93 ? 5.176 12.893 -1.310 1.00 83.62 93 ALA A C 1
ATOM 729 O O . ALA A 1 93 ? 5.495 11.992 -2.081 1.00 83.62 93 ALA A O 1
ATOM 730 N N . THR A 1 94 ? 5.040 12.657 -0.005 1.00 88.75 94 THR A N 1
ATOM 731 C CA . THR A 1 94 ? 5.142 11.312 0.570 1.00 88.75 94 THR A CA 1
ATOM 732 C C . THR A 1 94 ? 3.871 10.508 0.288 1.00 88.75 94 THR A C 1
ATOM 734 O O . THR A 1 94 ? 3.963 9.324 -0.028 1.00 88.75 94 THR A O 1
ATOM 737 N N . LEU A 1 95 ? 2.695 11.150 0.322 1.00 92.94 95 LEU A N 1
ATOM 738 C CA . LEU A 1 95 ? 1.409 10.527 -0.028 1.00 92.94 95 LEU A CA 1
ATOM 739 C C . LEU A 1 95 ? 1.386 10.038 -1.486 1.00 92.94 95 LEU A C 1
ATOM 741 O O . LEU A 1 95 ? 0.973 8.908 -1.752 1.00 92.94 95 LEU A O 1
ATOM 745 N N . SER A 1 96 ? 1.913 10.831 -2.426 1.00 92.31 96 SER A N 1
ATOM 746 C CA . SER A 1 96 ? 2.050 10.402 -3.827 1.00 92.31 96 SER A CA 1
ATOM 747 C C . SER A 1 96 ? 3.035 9.237 -3.999 1.00 92.31 96 SER A C 1
ATOM 749 O O . SER A 1 96 ? 2.844 8.385 -4.873 1.00 92.31 96 SER A O 1
ATOM 751 N N . GLY A 1 97 ? 4.044 9.143 -3.128 1.00 93.75 97 GLY A N 1
ATOM 752 C CA . GLY A 1 97 ? 4.952 7.999 -3.045 1.00 93.75 97 GLY A CA 1
ATOM 753 C C . GLY A 1 97 ? 4.230 6.693 -2.707 1.00 93.75 97 GLY A C 1
ATOM 754 O O . GLY A 1 97 ? 4.427 5.697 -3.403 1.00 93.75 97 GLY A O 1
ATOM 755 N N . TYR A 1 98 ? 3.335 6.704 -1.712 1.00 96.12 98 TYR A N 1
ATOM 756 C CA . TYR A 1 98 ? 2.517 5.530 -1.383 1.00 96.12 98 TYR A CA 1
ATOM 757 C C . TYR A 1 98 ? 1.598 5.125 -2.541 1.00 96.12 98 TYR A C 1
ATOM 759 O O . TYR A 1 98 ? 1.527 3.944 -2.873 1.00 96.12 98 TYR A O 1
ATOM 767 N N . ARG A 1 99 ? 0.960 6.096 -3.212 1.00 95.50 99 ARG A N 1
ATOM 768 C CA . ARG A 1 99 ? 0.114 5.821 -4.388 1.00 95.50 99 ARG A CA 1
ATOM 769 C C . ARG A 1 99 ? 0.919 5.164 -5.510 1.00 95.50 99 ARG A C 1
ATOM 771 O O . ARG A 1 99 ? 0.473 4.188 -6.103 1.00 95.50 99 ARG A O 1
ATOM 778 N N . SER A 1 100 ? 2.129 5.658 -5.764 1.00 94.50 100 SER A N 1
ATOM 779 C CA . SER A 1 100 ? 3.026 5.080 -6.772 1.00 94.50 100 SER A CA 1
ATOM 780 C C . SER A 1 100 ? 3.439 3.648 -6.424 1.00 94.50 100 SER A C 1
ATOM 782 O O . SER A 1 100 ? 3.462 2.798 -7.308 1.00 94.50 100 SER A O 1
ATOM 784 N N . ALA A 1 101 ? 3.713 3.371 -5.145 1.00 95.75 101 ALA A N 1
ATOM 785 C CA . ALA A 1 101 ? 4.070 2.034 -4.679 1.00 95.75 101 ALA A CA 1
ATOM 786 C C . ALA A 1 101 ? 2.917 1.030 -4.846 1.00 95.75 101 ALA A C 1
ATOM 788 O O . ALA A 1 101 ? 3.150 -0.086 -5.298 1.00 95.75 101 ALA A O 1
ATOM 789 N N . ILE A 1 102 ? 1.672 1.431 -4.553 1.00 96.69 102 ILE A N 1
ATOM 790 C CA . ILE A 1 102 ? 0.496 0.579 -4.787 1.00 96.69 102 ILE A CA 1
ATOM 791 C C . ILE A 1 102 ? 0.299 0.313 -6.284 1.00 96.69 102 ILE A C 1
ATOM 793 O O . ILE A 1 102 ? 0.142 -0.839 -6.677 1.00 96.69 102 ILE A O 1
ATOM 797 N N . LYS A 1 103 ? 0.382 1.341 -7.140 1.00 94.50 103 LYS A N 1
ATOM 798 C CA . LYS A 1 103 ? 0.271 1.167 -8.602 1.00 94.50 103 LYS A CA 1
ATOM 799 C C . LYS A 1 103 ? 1.342 0.225 -9.156 1.00 94.50 103 LYS A C 1
ATOM 801 O O . LYS A 1 103 ? 1.045 -0.593 -10.025 1.00 94.50 103 LYS A O 1
ATOM 806 N N . ASP A 1 104 ? 2.572 0.321 -8.650 1.00 92.81 104 ASP A N 1
ATOM 807 C CA . ASP A 1 104 ? 3.641 -0.609 -9.018 1.00 92.81 104 ASP A CA 1
ATOM 808 C C . ASP A 1 104 ? 3.362 -2.028 -8.511 1.00 92.81 104 ASP A C 1
ATOM 810 O O . ASP A 1 104 ? 3.591 -2.981 -9.248 1.00 92.81 104 ASP A O 1
ATOM 814 N N . LEU A 1 105 ? 2.780 -2.188 -7.319 1.00 94.19 105 LEU A N 1
ATOM 815 C CA . LEU A 1 105 ? 2.404 -3.502 -6.802 1.00 94.19 105 LEU A CA 1
ATOM 816 C C . LEU A 1 105 ? 1.343 -4.192 -7.677 1.00 94.19 105 LEU A C 1
ATOM 818 O O . LEU A 1 105 ? 1.505 -5.366 -8.008 1.00 94.19 105 LEU A O 1
ATOM 822 N N . TYR A 1 106 ? 0.312 -3.463 -8.126 1.00 94.25 106 TYR A N 1
ATOM 823 C CA . TYR A 1 106 ? -0.661 -3.971 -9.109 1.00 94.25 106 TYR A CA 1
ATOM 824 C C . TYR A 1 106 ? 0.032 -4.433 -10.396 1.00 94.25 106 TYR A C 1
ATOM 826 O O . TYR A 1 106 ? -0.251 -5.519 -10.903 1.00 94.25 106 TYR A O 1
ATOM 834 N N . ARG A 1 107 ? 0.985 -3.638 -10.898 1.00 91.12 107 ARG A N 1
ATOM 835 C CA . ARG A 1 107 ? 1.768 -3.970 -12.095 1.00 91.12 107 ARG A CA 1
ATOM 836 C C . ARG A 1 107 ? 2.602 -5.237 -11.898 1.00 91.12 107 ARG A C 1
ATOM 838 O O . ARG A 1 107 ? 2.543 -6.134 -12.735 1.00 91.12 107 ARG A O 1
ATOM 845 N N . VAL A 1 108 ? 3.346 -5.333 -10.794 1.00 90.12 108 VAL A N 1
ATOM 846 C CA . VAL A 1 108 ? 4.211 -6.482 -10.470 1.00 90.12 108 VAL A CA 1
ATOM 847 C C . VAL A 1 108 ? 3.389 -7.762 -10.312 1.00 90.12 108 VAL A C 1
ATOM 849 O O . VAL A 1 108 ? 3.766 -8.793 -10.865 1.00 90.12 108 VAL A O 1
ATOM 852 N N . LYS A 1 109 ? 2.224 -7.688 -9.653 1.00 90.75 109 LYS A N 1
ATOM 853 C CA . LYS A 1 109 ? 1.280 -8.812 -9.523 1.00 90.75 109 LYS A CA 1
ATOM 854 C C . LYS A 1 109 ? 0.452 -9.072 -10.791 1.00 90.75 109 LYS A C 1
ATOM 856 O O . LYS A 1 109 ? -0.341 -10.007 -10.817 1.00 90.75 109 LYS A O 1
ATOM 861 N N . ARG A 1 110 ? 0.649 -8.277 -11.853 1.00 91.38 110 ARG A N 1
ATOM 862 C CA . ARG A 1 110 ? -0.065 -8.351 -13.143 1.00 91.38 110 ARG A CA 1
ATOM 863 C C . ARG A 1 110 ? -1.590 -8.269 -13.004 1.00 91.38 110 ARG A C 1
ATOM 865 O O . ARG A 1 110 ? -2.322 -8.865 -13.792 1.00 91.38 110 ARG A O 1
ATOM 872 N N . LEU A 1 111 ? -2.059 -7.506 -12.024 1.00 91.81 111 LEU A N 1
ATOM 873 C CA . LEU A 1 111 ? -3.475 -7.259 -11.779 1.00 91.81 111 LEU A CA 1
ATOM 874 C C . LEU A 1 111 ? -3.946 -6.014 -12.540 1.00 91.81 111 LEU A C 1
ATOM 876 O O . LEU A 1 111 ? -3.163 -5.105 -12.830 1.00 91.81 111 LEU A O 1
ATOM 880 N N . ALA A 1 112 ? -5.236 -5.966 -12.871 1.00 93.25 112 ALA A N 1
ATOM 881 C CA . ALA A 1 112 ? -5.840 -4.767 -13.440 1.00 93.25 112 ALA A CA 1
ATOM 882 C C . ALA A 1 112 ? -5.832 -3.649 -12.392 1.00 93.25 112 ALA A C 1
ATOM 884 O O . ALA A 1 112 ? -6.259 -3.867 -11.261 1.00 93.25 112 ALA A O 1
ATOM 885 N N . LEU A 1 113 ? -5.332 -2.468 -12.765 1.00 93.56 113 LEU A N 1
ATOM 886 C CA . LEU A 1 113 ? -5.335 -1.315 -11.874 1.00 93.56 113 LEU A CA 1
ATOM 887 C C . LEU A 1 113 ? -6.764 -0.745 -11.777 1.00 93.56 113 LEU A C 1
ATOM 889 O O . LEU A 1 113 ? -7.325 -0.407 -12.823 1.00 93.56 113 LEU A O 1
ATOM 893 N N . PRO A 1 114 ? -7.335 -0.606 -10.568 1.00 93.31 114 PRO A N 1
ATOM 894 C CA . PRO A 1 114 ? -8.628 0.047 -10.384 1.00 93.31 114 PRO A CA 1
ATOM 895 C C . PRO A 1 114 ? -8.617 1.511 -10.873 1.00 93.31 114 PRO A C 1
ATOM 897 O O . PRO A 1 114 ? -7.588 2.183 -10.740 1.00 93.31 114 PRO A O 1
ATOM 900 N N . PRO A 1 115 ? -9.726 2.024 -11.439 1.00 90.44 115 PRO A N 1
ATOM 901 C CA . PRO A 1 115 ? -9.806 3.384 -11.985 1.00 90.44 115 PRO A CA 1
ATOM 902 C C . PRO A 1 115 ? -9.594 4.500 -10.945 1.00 90.44 115 PRO A C 1
ATOM 904 O O . PRO A 1 115 ? -9.289 5.630 -11.316 1.00 90.44 115 PRO A O 1
ATOM 907 N N . GLU A 1 116 ? -9.714 4.199 -9.654 1.00 90.75 116 GLU A N 1
ATOM 908 C CA . GLU A 1 116 ? -9.526 5.129 -8.536 1.00 90.75 116 GLU A CA 1
ATOM 909 C C . GLU A 1 116 ? -8.042 5.512 -8.287 1.00 90.75 116 GLU A C 1
ATOM 911 O O . GLU A 1 116 ? -7.741 6.409 -7.483 1.00 90.75 116 GLU A O 1
ATOM 916 N N . TYR A 1 117 ? -7.084 4.845 -8.954 1.00 82.81 117 TYR A N 1
ATOM 917 C CA . TYR A 1 117 ? -5.640 4.982 -8.696 1.00 82.81 117 TYR A CA 1
ATOM 918 C C . TYR A 1 117 ? -4.842 5.917 -9.608 1.00 82.81 117 TYR A C 1
ATOM 920 O O . TYR A 1 117 ? -4.762 5.702 -10.838 1.00 82.81 117 TYR A O 1
#

pLDDT: mean 85.65, std 16.03, range [39.47, 98.06]